Protein AF-A0A833XJG1-F1 (afdb_monomer_lite)

Radius of gyration: 32.35 Å; chains: 1; bounding box: 49×95×68 Å

Structure (mmCIF, N/CA/C/O backbone):
data_AF-A0A833XJG1-F1
#
_entry.id   AF-A0A833XJG1-F1
#
loop_
_atom_site.group_PDB
_atom_site.id
_atom_site.type_symbol
_atom_site.label_atom_id
_atom_site.label_alt_id
_atom_site.label_comp_id
_atom_site.label_asym_id
_atom_site.label_entity_id
_atom_site.label_seq_id
_atom_site.pdbx_PDB_ins_code
_atom_site.Cartn_x
_atom_site.Cartn_y
_atom_site.Cartn_z
_atom_site.occupancy
_atom_site.B_iso_or_equiv
_atom_site.auth_seq_id
_atom_site.auth_comp_id
_atom_site.auth_asym_id
_atom_site.auth_atom_id
_atom_site.pdbx_PDB_model_num
ATOM 1 N N . MET A 1 1 ? -20.229 -65.648 -44.980 1.00 52.56 1 MET A N 1
ATOM 2 C CA . MET A 1 1 ? -18.793 -65.452 -44.685 1.00 52.56 1 MET A CA 1
ATOM 3 C C . MET A 1 1 ? -18.699 -64.485 -43.519 1.00 52.56 1 MET A C 1
ATOM 5 O O . MET A 1 1 ? -19.090 -63.339 -43.679 1.00 52.56 1 MET A O 1
ATOM 9 N N . ILE A 1 2 ? -18.315 -64.963 -42.336 1.00 59.19 2 ILE A N 1
ATOM 10 C CA . ILE A 1 2 ? -18.197 -64.124 -41.135 1.00 59.19 2 ILE A CA 1
ATOM 11 C C . ILE A 1 2 ? -16.743 -63.624 -41.083 1.00 59.19 2 ILE A C 1
ATOM 13 O O . ILE A 1 2 ? -15.842 -64.465 -41.134 1.00 59.19 2 ILE A O 1
ATOM 17 N N . PRO A 1 3 ? -16.479 -62.304 -41.059 1.00 67.19 3 PRO A N 1
ATOM 18 C CA . PRO A 1 3 ? -15.117 -61.782 -41.027 1.00 67.19 3 PRO A CA 1
ATOM 19 C C . PRO A 1 3 ? -14.414 -62.141 -39.709 1.00 67.19 3 PRO A C 1
ATOM 21 O O . PRO A 1 3 ? -15.005 -62.093 -38.633 1.00 67.19 3 PRO A O 1
ATOM 24 N N . SER A 1 4 ? -13.142 -62.526 -39.830 1.00 67.75 4 SER A N 1
ATOM 25 C CA . SER A 1 4 ? -12.275 -62.975 -38.737 1.00 67.75 4 SER A CA 1
ATOM 26 C C . SER A 1 4 ? -12.119 -61.904 -37.642 1.00 67.75 4 SER A C 1
ATOM 28 O O . SER A 1 4 ? -11.867 -60.742 -37.970 1.00 67.75 4 SER A O 1
ATOM 30 N N . PRO A 1 5 ? -12.190 -62.272 -36.347 1.00 67.31 5 PRO A N 1
ATOM 31 C CA . PRO A 1 5 ? -12.149 -61.338 -35.213 1.00 67.31 5 PRO A CA 1
ATOM 32 C C . PRO A 1 5 ? -10.793 -60.638 -35.010 1.00 67.31 5 PRO A C 1
ATOM 34 O O . PRO A 1 5 ? -10.669 -59.761 -34.157 1.00 67.31 5 PRO A O 1
ATOM 37 N N . TYR A 1 6 ? -9.768 -60.995 -35.788 1.00 63.91 6 TYR A N 1
ATOM 38 C CA . TYR A 1 6 ? -8.427 -60.417 -35.669 1.00 63.91 6 TYR A CA 1
ATOM 39 C C . TYR A 1 6 ? -8.283 -59.028 -36.322 1.00 63.91 6 TYR A C 1
ATOM 41 O O . TYR A 1 6 ? -7.260 -58.370 -36.145 1.00 63.91 6 TYR A O 1
ATOM 49 N N . SER A 1 7 ? -9.304 -58.543 -37.040 1.00 61.75 7 SER A N 1
ATOM 50 C CA . SER A 1 7 ? -9.299 -57.218 -37.683 1.00 61.75 7 SER A CA 1
ATOM 51 C C . SER A 1 7 ? -9.521 -56.036 -36.723 1.00 61.75 7 SER A C 1
ATOM 53 O O . SER A 1 7 ? -9.316 -54.894 -37.118 1.00 61.75 7 SER A O 1
ATOM 55 N N . MET A 1 8 ? -9.872 -56.279 -35.453 1.00 59.91 8 MET A N 1
ATOM 56 C CA . MET A 1 8 ? -10.081 -55.235 -34.428 1.00 59.91 8 MET A CA 1
ATOM 57 C C . MET A 1 8 ? -8.868 -55.040 -33.489 1.00 59.91 8 MET A C 1
ATOM 59 O O . MET A 1 8 ? -8.903 -54.207 -32.584 1.00 59.91 8 MET A O 1
ATOM 63 N N . ALA A 1 9 ? -7.788 -55.811 -33.659 1.00 63.47 9 ALA A N 1
ATOM 64 C CA . ALA A 1 9 ? -6.749 -55.999 -32.640 1.00 63.47 9 ALA A CA 1
ATOM 65 C C . ALA A 1 9 ? -5.558 -55.011 -32.695 1.00 63.47 9 ALA A C 1
ATOM 67 O O . ALA A 1 9 ? -4.428 -55.401 -32.409 1.00 63.47 9 ALA A O 1
ATOM 68 N N . LEU A 1 10 ? -5.786 -53.727 -33.001 1.00 62.50 10 LEU A N 1
ATOM 69 C CA . LEU A 1 10 ? -4.776 -52.660 -32.834 1.00 62.50 10 LEU A CA 1
ATOM 70 C C . LEU A 1 10 ? -5.210 -51.596 -31.806 1.00 62.50 10 LEU A C 1
ATOM 72 O O . LEU A 1 10 ? -5.072 -50.393 -32.016 1.00 62.50 10 LEU A O 1
ATOM 76 N N . ALA A 1 11 ? -5.722 -52.028 -30.652 1.00 66.25 11 ALA A N 1
ATOM 77 C CA . ALA A 1 11 ? -5.984 -51.136 -29.524 1.00 66.25 11 ALA A CA 1
ATOM 78 C C . ALA A 1 11 ? -4.785 -51.115 -28.558 1.00 66.25 11 ALA A C 1
ATOM 80 O O . ALA A 1 11 ? -4.507 -52.082 -27.847 1.00 66.25 11 ALA A O 1
ATOM 81 N N . ILE A 1 12 ? -4.070 -49.989 -28.526 1.00 64.38 12 ILE A N 1
ATOM 82 C CA . ILE A 1 12 ? -2.980 -49.720 -27.581 1.00 64.38 12 ILE A CA 1
ATOM 83 C C . ILE A 1 12 ? -3.574 -49.664 -26.166 1.00 64.38 12 ILE A C 1
ATOM 85 O O . ILE A 1 12 ? -4.371 -48.780 -25.846 1.00 64.38 12 ILE A O 1
ATOM 89 N N . LYS A 1 13 ? -3.184 -50.610 -25.309 1.00 61.72 13 LYS A N 1
ATOM 90 C CA . LYS A 1 13 ? -3.613 -50.703 -23.908 1.00 61.72 13 LYS A CA 1
ATOM 91 C C . LYS A 1 13 ? -2.965 -49.569 -23.106 1.00 61.72 13 LYS A C 1
ATOM 93 O O . LYS A 1 13 ? -1.871 -49.729 -22.572 1.00 61.72 13 LYS A O 1
ATOM 98 N N . LYS A 1 14 ? -3.613 -48.407 -23.028 1.00 64.06 14 LYS A N 1
ATOM 99 C CA . LYS A 1 14 ? -3.272 -47.405 -22.007 1.00 64.06 14 LYS A CA 1
ATOM 100 C C . LYS A 1 14 ? -3.693 -47.986 -20.647 1.00 64.06 14 LYS A C 1
ATOM 102 O O . LYS A 1 14 ? -4.835 -48.438 -20.551 1.00 64.06 14 LYS A O 1
ATOM 107 N N . PRO A 1 15 ? -2.823 -48.032 -19.621 1.00 56.62 15 PRO A N 1
ATOM 108 C CA . PRO A 1 15 ? -3.208 -48.563 -18.318 1.00 56.62 15 PRO A CA 1
ATOM 109 C C . PRO A 1 15 ? -4.348 -47.717 -17.739 1.00 56.62 15 PRO A C 1
ATOM 111 O O . PRO A 1 15 ? -4.210 -46.510 -17.549 1.00 56.62 15 PRO A O 1
ATOM 114 N N . TYR A 1 16 ? -5.494 -48.359 -17.516 1.00 52.56 16 TYR A N 1
ATOM 115 C CA . TYR A 1 16 ? -6.677 -47.755 -16.915 1.00 52.56 16 TYR A CA 1
ATOM 116 C C . TYR A 1 16 ? -6.419 -47.552 -15.420 1.00 52.56 16 TYR A C 1
ATOM 118 O O . TYR A 1 16 ? -6.417 -48.510 -14.648 1.00 52.56 16 TYR A O 1
ATOM 126 N N . THR A 1 17 ? -6.167 -46.310 -15.011 1.00 63.50 17 THR A N 1
ATOM 127 C CA . THR A 1 17 ? -6.197 -45.920 -13.600 1.00 63.50 17 THR A CA 1
ATOM 128 C C . THR A 1 17 ? -7.618 -45.457 -13.253 1.00 63.50 17 THR A C 1
ATOM 130 O O . THR A 1 17 ? -8.166 -44.597 -13.947 1.00 63.50 17 THR A O 1
ATOM 133 N N . PRO A 1 18 ? -8.268 -46.014 -12.214 1.00 55.50 18 PRO A N 1
ATOM 134 C CA . PRO A 1 18 ? -9.616 -45.599 -11.842 1.00 55.50 18 PRO A CA 1
ATOM 135 C C . PRO A 1 18 ? -9.575 -44.218 -11.165 1.00 55.50 18 PRO A C 1
ATOM 137 O O . PRO A 1 18 ? -9.106 -44.073 -10.038 1.00 55.50 18 PRO A O 1
ATOM 140 N N . ILE A 1 19 ? -10.063 -43.190 -11.863 1.00 61.19 19 ILE A N 1
ATOM 141 C CA . ILE A 1 19 ? -10.257 -41.837 -11.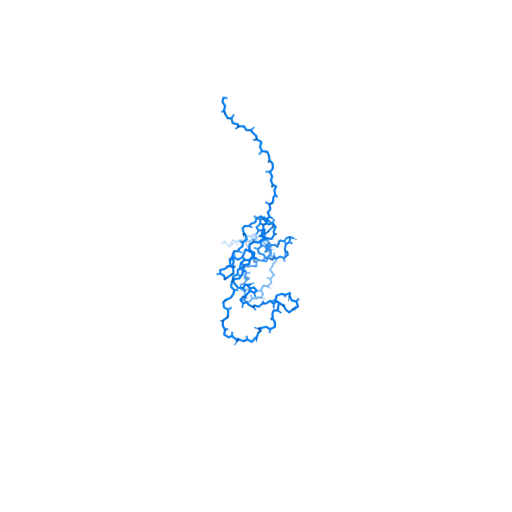324 1.00 61.19 19 ILE A CA 1
ATOM 142 C C . ILE A 1 19 ? -11.611 -41.797 -10.610 1.00 61.19 19 ILE A C 1
ATOM 144 O O . ILE A 1 19 ? -12.652 -41.665 -11.245 1.00 61.19 19 ILE A O 1
ATOM 148 N N . ASN A 1 20 ? -11.592 -41.879 -9.280 1.00 57.56 20 ASN A N 1
ATOM 149 C CA . ASN A 1 20 ? -12.714 -41.479 -8.432 1.00 57.56 20 ASN A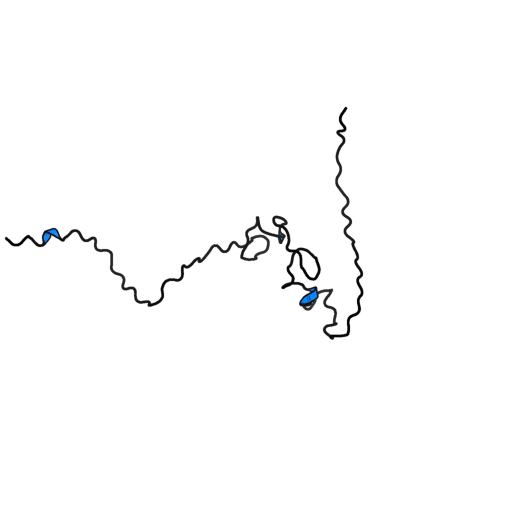 CA 1
ATOM 150 C C . ASN A 1 20 ? -12.381 -40.135 -7.775 1.00 57.56 20 ASN A C 1
ATOM 152 O O . ASN A 1 20 ? -11.593 -40.094 -6.833 1.00 57.56 20 ASN A O 1
ATOM 156 N N . SER A 1 21 ? -12.971 -39.037 -8.264 1.00 60.06 21 SER A N 1
ATOM 157 C CA . SER A 1 21 ? -13.138 -37.761 -7.539 1.00 60.06 21 SER A CA 1
ATOM 158 C C . SER A 1 21 ? -14.125 -36.836 -8.286 1.00 60.06 21 SER A C 1
ATOM 160 O O . SER A 1 21 ? -13.852 -36.505 -9.437 1.00 60.06 21 SER A O 1
ATOM 162 N N . PRO A 1 22 ? -15.230 -36.361 -7.667 1.00 64.06 22 PRO A N 1
ATOM 163 C CA . PRO A 1 22 ? -16.251 -35.517 -8.318 1.00 64.06 22 PRO A CA 1
ATOM 164 C C . PRO A 1 22 ? -15.916 -34.020 -8.461 1.00 64.06 22 PRO A C 1
ATOM 166 O O . PRO A 1 22 ? -16.820 -33.212 -8.658 1.00 64.06 22 PRO A O 1
ATOM 169 N N . HIS A 1 23 ? -14.655 -33.603 -8.355 1.00 60.22 23 HIS A N 1
ATOM 170 C CA . HIS 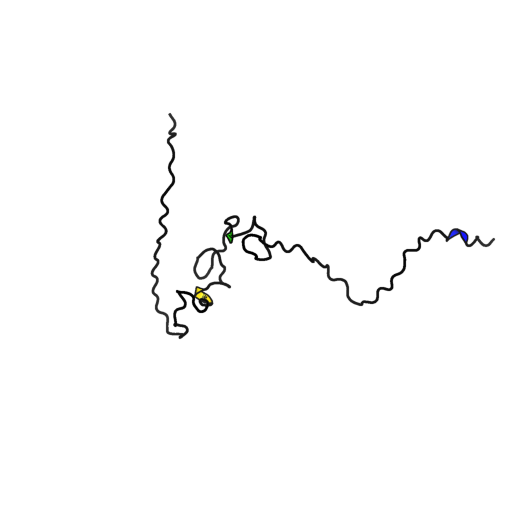A 1 23 ? -14.299 -32.187 -8.481 1.00 60.22 23 HIS A CA 1
ATOM 171 C C . HIS A 1 23 ? -13.487 -31.951 -9.756 1.00 60.22 23 HIS A C 1
ATOM 173 O O . HIS A 1 23 ? -12.452 -32.600 -9.923 1.00 60.22 23 HIS A O 1
ATOM 179 N N . PRO A 1 24 ? -13.889 -31.012 -10.640 1.00 65.62 24 PRO A N 1
ATOM 180 C CA . PRO A 1 24 ? -13.002 -30.582 -11.710 1.00 65.62 24 PRO A CA 1
ATOM 181 C C . PRO A 1 24 ? -11.708 -30.063 -11.065 1.00 65.62 24 PRO A C 1
ATOM 183 O O . PRO A 1 24 ? -11.786 -29.313 -10.080 1.00 65.62 24 PRO A O 1
ATOM 186 N N . PRO A 1 25 ? -10.513 -30.434 -11.561 1.00 55.94 25 PRO A N 1
ATOM 187 C CA . PRO A 1 25 ? -9.299 -29.776 -11.120 1.00 55.94 25 PRO A CA 1
ATOM 188 C C . PRO A 1 25 ? -9.454 -28.297 -11.480 1.00 55.94 25 PRO A C 1
ATOM 190 O O . PRO A 1 25 ? -9.454 -27.927 -12.652 1.00 55.94 25 PRO A O 1
ATOM 193 N N . LYS A 1 26 ? -9.626 -27.437 -10.466 1.00 56.81 26 LYS A N 1
ATOM 194 C CA . LYS A 1 26 ? -9.422 -25.993 -10.631 1.00 56.81 26 LYS A CA 1
ATOM 195 C C . LYS A 1 26 ? -8.083 -25.845 -11.358 1.00 56.81 26 LYS A C 1
ATOM 197 O O . LYS A 1 26 ? -7.152 -26.528 -10.919 1.00 56.81 26 LYS A O 1
ATOM 202 N N . PRO A 1 27 ? -7.953 -25.024 -12.419 1.00 58.12 27 PRO A N 1
ATOM 203 C CA . PRO A 1 27 ? -6.662 -24.810 -13.051 1.00 58.12 27 PRO A CA 1
ATOM 204 C C . PRO A 1 27 ? -5.711 -24.367 -11.949 1.00 58.12 27 PRO A C 1
ATOM 206 O O . PRO A 1 27 ? -5.832 -23.285 -11.372 1.00 58.12 27 PRO A O 1
ATOM 209 N N . SER A 1 28 ? -4.831 -25.279 -11.554 1.00 60.81 28 SER A N 1
ATOM 210 C CA . SER A 1 28 ? -3.846 -25.018 -10.538 1.00 60.81 28 SER A CA 1
ATOM 211 C C . SER A 1 28 ? -2.797 -24.168 -11.222 1.00 60.81 28 SER A C 1
ATOM 213 O O . SER A 1 28 ? -1.755 -24.679 -11.622 1.00 60.81 28 SER A O 1
ATOM 215 N N . PHE A 1 29 ? -3.052 -22.862 -11.315 1.00 61.62 29 PHE A N 1
ATOM 216 C CA . PHE A 1 29 ? -2.018 -21.840 -11.470 1.00 61.62 29 PHE A CA 1
ATOM 217 C C . PHE A 1 29 ? -1.190 -21.793 -10.178 1.00 61.62 29 PHE A C 1
ATOM 219 O O . PHE A 1 29 ? -1.042 -20.777 -9.503 1.00 61.62 29 PHE A O 1
ATOM 226 N N . LYS A 1 30 ? -0.714 -22.960 -9.748 1.00 66.56 30 LYS A N 1
ATOM 227 C CA . LYS A 1 30 ? 0.242 -23.092 -8.681 1.00 66.56 30 LYS A CA 1
ATOM 228 C C . LYS A 1 30 ? 1.580 -22.755 -9.313 1.00 66.56 30 LYS A C 1
ATOM 230 O O . LYS A 1 30 ? 2.168 -23.595 -9.986 1.00 66.56 30 LYS A O 1
ATOM 235 N N . ARG A 1 31 ? 2.068 -21.582 -8.907 1.00 63.25 31 ARG A N 1
ATOM 236 C CA . ARG A 1 31 ? 3.486 -21.217 -8.815 1.00 63.25 31 ARG A CA 1
ATOM 237 C C . ARG A 1 31 ? 4.069 -20.615 -10.088 1.00 63.25 31 ARG A C 1
ATOM 239 O O . ARG A 1 31 ? 4.815 -21.260 -10.800 1.00 63.25 31 ARG A O 1
ATOM 246 N N . ASP A 1 32 ? 3.798 -19.335 -10.275 1.00 67.56 32 ASP A N 1
ATOM 247 C CA . ASP A 1 32 ? 4.876 -18.360 -10.125 1.00 67.56 32 ASP A CA 1
ATOM 248 C C . ASP A 1 32 ? 4.222 -17.040 -9.718 1.00 67.56 32 ASP A C 1
ATOM 250 O O . ASP A 1 32 ? 3.866 -16.215 -10.549 1.00 67.56 32 ASP A O 1
ATOM 254 N N . ARG A 1 33 ? 3.883 -16.889 -8.428 1.00 71.19 33 ARG A N 1
ATOM 255 C CA . ARG A 1 33 ? 3.568 -15.546 -7.936 1.00 71.19 33 ARG A CA 1
ATOM 256 C C . ARG A 1 33 ? 4.934 -14.903 -7.727 1.00 71.19 33 ARG A C 1
ATOM 258 O O . ARG A 1 33 ? 5.572 -15.277 -6.738 1.00 71.19 33 ARG A O 1
ATOM 265 N N . PRO A 1 34 ? 5.397 -14.013 -8.624 1.00 80.38 34 PRO A N 1
ATOM 266 C CA . PRO A 1 34 ? 6.743 -13.472 -8.543 1.00 80.38 34 PRO A CA 1
ATOM 267 C C . PRO A 1 34 ? 6.929 -12.860 -7.159 1.00 80.38 34 PRO A C 1
ATOM 269 O O . PRO A 1 34 ? 6.066 -12.122 -6.667 1.00 80.38 34 PRO A O 1
ATOM 272 N N . HIS A 1 35 ? 7.999 -13.262 -6.484 1.00 86.19 35 HIS A N 1
ATOM 273 C CA . HIS A 1 35 ? 8.376 -12.714 -5.194 1.00 86.19 35 HIS A CA 1
ATOM 274 C C . HIS A 1 35 ? 9.596 -11.837 -5.401 1.00 86.19 35 HIS A C 1
ATOM 276 O O . HIS A 1 35 ? 10.560 -12.217 -6.065 1.00 86.19 35 HIS A O 1
ATOM 282 N N . CYS A 1 36 ? 9.561 -10.645 -4.829 1.00 89.06 36 CYS A N 1
ATOM 283 C CA . CYS A 1 36 ? 10.685 -9.749 -4.952 1.00 89.06 36 CYS A CA 1
ATOM 284 C C . CYS A 1 36 ? 11.784 -10.171 -3.970 1.00 89.06 36 CYS A C 1
ATOM 286 O O . CYS A 1 36 ? 11.576 -10.168 -2.754 1.00 89.06 36 CYS A O 1
ATOM 288 N N . ASN A 1 37 ? 12.982 -10.472 -4.477 1.00 86.12 37 ASN A N 1
ATOM 289 C CA . ASN A 1 37 ? 14.127 -10.815 -3.631 1.00 86.12 37 ASN A CA 1
ATOM 290 C C . ASN A 1 37 ? 14.583 -9.661 -2.729 1.00 86.12 37 ASN A C 1
ATOM 292 O O . ASN A 1 37 ? 15.167 -9.936 -1.680 1.00 86.12 37 ASN A O 1
ATOM 296 N N . HIS A 1 38 ? 14.259 -8.414 -3.085 1.00 86.81 38 HIS A N 1
ATOM 297 C CA . HIS A 1 38 ? 14.636 -7.225 -2.318 1.00 86.81 38 HIS A CA 1
ATOM 298 C C . HIS A 1 38 ? 13.684 -6.933 -1.159 1.00 86.81 38 HIS A C 1
ATOM 300 O O . HIS A 1 38 ? 14.140 -6.677 -0.051 1.00 86.81 38 HIS A O 1
ATOM 306 N N . CYS A 1 39 ? 12.368 -6.989 -1.376 1.00 84.94 39 CYS A N 1
ATOM 307 C CA . CYS A 1 39 ? 11.401 -6.626 -0.335 1.00 84.94 39 CYS A CA 1
ATOM 308 C C . CYS A 1 39 ? 10.634 -7.820 0.257 1.00 84.94 39 CYS A C 1
ATOM 310 O O . CYS A 1 39 ? 9.819 -7.617 1.151 1.00 84.94 39 CYS A O 1
ATOM 312 N N . LYS A 1 40 ? 10.864 -9.047 -0.236 1.00 84.19 40 LYS A N 1
ATOM 313 C CA . LYS A 1 40 ? 10.216 -10.305 0.199 1.00 84.19 40 LYS A CA 1
ATOM 314 C C . LYS A 1 40 ? 8.680 -10.284 0.145 1.00 84.19 40 LYS A C 1
ATOM 316 O O . LYS A 1 40 ? 8.013 -11.075 0.807 1.00 84.19 40 LYS A O 1
ATOM 321 N N . ILE A 1 41 ? 8.110 -9.393 -0.666 1.00 83.00 41 ILE A N 1
ATOM 322 C CA . ILE A 1 41 ? 6.668 -9.304 -0.913 1.00 83.00 41 ILE A CA 1
ATOM 323 C C . ILE A 1 41 ? 6.347 -10.135 -2.155 1.00 83.00 41 ILE A C 1
ATOM 325 O O . ILE A 1 41 ? 7.091 -10.127 -3.137 1.00 83.00 41 ILE A O 1
ATOM 329 N N . THR A 1 42 ? 5.230 -10.855 -2.111 1.00 84.25 42 THR A N 1
ATOM 330 C CA . THR A 1 42 ? 4.715 -11.616 -3.250 1.00 84.25 42 THR A CA 1
ATOM 331 C C . THR A 1 42 ? 3.810 -10.745 -4.123 1.00 84.25 42 THR A C 1
ATOM 333 O O . THR A 1 42 ? 3.038 -9.924 -3.629 1.00 84.25 42 THR A O 1
ATOM 336 N N . GLY A 1 43 ? 3.858 -10.950 -5.438 1.00 84.25 43 GLY A N 1
ATOM 337 C CA . GLY A 1 43 ? 3.043 -10.236 -6.424 1.00 84.25 43 GLY A CA 1
ATOM 338 C C . GLY A 1 43 ? 3.805 -9.252 -7.310 1.00 84.25 43 GLY A C 1
ATOM 339 O O . GLY A 1 43 ? 3.161 -8.626 -8.141 1.00 84.25 43 GLY A O 1
ATOM 340 N N . HIS A 1 44 ? 5.125 -9.119 -7.159 1.00 87.19 44 HIS A N 1
ATOM 341 C CA . HIS A 1 44 ? 5.964 -8.322 -8.059 1.00 87.19 44 HIS A CA 1
ATOM 342 C C . HIS A 1 44 ? 7.412 -8.846 -8.081 1.00 87.19 44 HIS A C 1
ATOM 344 O O . HIS A 1 44 ? 7.850 -9.521 -7.145 1.00 87.19 44 HIS A O 1
ATOM 350 N N . SER A 1 45 ? 8.139 -8.561 -9.162 1.00 87.94 45 SER A N 1
ATOM 351 C CA . SER A 1 45 ? 9.549 -8.926 -9.374 1.00 87.94 45 SER A CA 1
ATOM 352 C C . SER A 1 45 ? 10.491 -7.785 -8.949 1.00 87.94 45 SER A C 1
ATOM 354 O O . SER A 1 45 ? 10.045 -6.735 -8.492 1.00 87.94 45 SER A O 1
ATOM 356 N N . PHE A 1 46 ? 11.811 -7.967 -9.063 1.00 85.94 46 PHE A N 1
ATOM 357 C CA . PHE A 1 46 ? 12.787 -6.907 -8.760 1.00 85.94 46 PHE A CA 1
ATOM 358 C C . PHE A 1 46 ? 12.604 -5.652 -9.629 1.00 85.94 46 PHE A C 1
ATOM 360 O O . PHE A 1 46 ? 12.661 -4.538 -9.111 1.00 85.94 46 PHE A O 1
ATOM 367 N N . GLU A 1 47 ? 12.318 -5.840 -10.916 1.00 84.00 47 GLU A N 1
ATOM 368 C CA . GLU A 1 47 ? 12.117 -4.759 -11.892 1.00 84.00 47 GLU A CA 1
ATOM 369 C C . GLU A 1 47 ? 10.891 -3.905 -11.570 1.00 84.00 47 GLU A C 1
ATOM 371 O O . GLU A 1 47 ? 10.849 -2.725 -11.865 1.00 84.00 47 GLU A O 1
ATOM 376 N N . THR A 1 48 ? 9.897 -4.487 -10.905 1.00 82.56 48 THR A N 1
ATOM 377 C CA . THR A 1 48 ? 8.655 -3.802 -10.520 1.00 82.56 48 THR A CA 1
ATOM 378 C C . THR A 1 48 ? 8.635 -3.439 -9.034 1.00 82.56 48 THR A C 1
ATOM 380 O O . THR A 1 48 ? 7.592 -3.137 -8.450 1.00 82.56 48 THR A O 1
ATOM 383 N N . CYS A 1 49 ? 9.799 -3.482 -8.382 1.00 87.38 49 CYS A N 1
ATOM 384 C CA . CYS A 1 49 ? 9.926 -3.226 -6.959 1.00 87.38 49 CYS A CA 1
ATOM 385 C C . CYS A 1 49 ? 10.035 -1.732 -6.665 1.00 87.38 49 CYS A C 1
ATOM 387 O O . CYS A 1 49 ? 11.105 -1.133 -6.769 1.00 87.38 49 CYS A O 1
ATOM 389 N N . PHE A 1 50 ? 8.944 -1.162 -6.158 1.00 86.25 50 PHE A N 1
ATOM 390 C CA . PHE A 1 50 ? 8.911 0.223 -5.680 1.00 86.25 50 PHE A CA 1
ATOM 391 C C . PHE A 1 50 ? 9.892 0.490 -4.525 1.00 86.25 50 PHE A C 1
ATOM 393 O O . PHE A 1 50 ? 10.297 1.624 -4.297 1.00 86.25 50 PHE A O 1
ATOM 400 N N . LYS A 1 51 ? 10.285 -0.543 -3.763 1.00 83.50 51 LYS A N 1
ATOM 401 C CA . LYS A 1 51 ? 11.267 -0.409 -2.673 1.00 83.50 51 LYS A CA 1
ATOM 402 C C . LYS A 1 51 ? 12.699 -0.268 -3.197 1.00 83.50 51 LYS A C 1
ATOM 404 O O . LYS A 1 51 ? 13.522 0.320 -2.509 1.00 83.50 51 LYS A O 1
ATOM 409 N N . ALA A 1 52 ? 12.982 -0.824 -4.375 1.00 83.50 52 ALA A N 1
ATOM 410 C CA . ALA A 1 52 ? 14.295 -0.789 -5.010 1.00 83.50 52 ALA A CA 1
ATOM 411 C C . ALA A 1 52 ? 14.463 0.396 -5.980 1.00 83.50 52 ALA A C 1
ATOM 413 O O . ALA A 1 52 ? 15.497 0.497 -6.622 1.00 83.50 52 ALA A O 1
ATOM 414 N N . GLY A 1 53 ? 13.456 1.271 -6.105 1.00 82.12 53 GLY A N 1
ATOM 415 C CA . GLY A 1 53 ? 13.479 2.400 -7.041 1.00 82.12 53 GLY A CA 1
ATOM 416 C C . GLY A 1 53 ? 13.233 2.019 -8.504 1.00 82.12 53 GLY A C 1
ATOM 417 O O . GLY A 1 53 ? 13.220 2.896 -9.355 1.00 82.12 53 GLY A O 1
ATOM 418 N N . ASN A 1 54 ? 12.987 0.738 -8.802 1.00 81.75 54 ASN A N 1
ATOM 419 C CA . ASN A 1 54 ? 12.748 0.267 -10.173 1.00 81.75 54 ASN A CA 1
ATOM 420 C C . ASN A 1 54 ? 11.306 0.511 -10.660 1.00 81.75 54 ASN A C 1
ATOM 422 O O . ASN A 1 54 ? 11.009 0.332 -11.835 1.00 81.75 54 ASN A O 1
ATOM 426 N N . ALA A 1 55 ? 10.399 0.909 -9.764 1.00 84.19 55 ALA A N 1
ATOM 427 C CA . ALA A 1 55 ? 9.020 1.256 -10.093 1.00 84.19 55 ALA A CA 1
ATOM 428 C C . ALA A 1 55 ? 8.579 2.510 -9.336 1.00 84.19 55 ALA A C 1
ATOM 430 O O . ALA A 1 55 ? 9.047 2.766 -8.223 1.00 84.19 55 ALA A O 1
ATOM 431 N N . GLU A 1 56 ? 7.636 3.252 -9.921 1.00 85.06 56 GLU A N 1
ATOM 432 C CA . GLU A 1 56 ? 7.038 4.424 -9.287 1.00 85.06 56 GLU A CA 1
ATOM 433 C C . GLU A 1 56 ? 6.356 4.030 -7.967 1.00 85.06 56 GLU A C 1
ATOM 435 O O . GLU A 1 56 ? 5.571 3.077 -7.889 1.00 85.06 56 GLU A O 1
ATOM 440 N N . ALA A 1 57 ? 6.698 4.740 -6.892 1.00 85.19 57 ALA A N 1
ATOM 441 C CA . ALA A 1 57 ? 6.181 4.441 -5.570 1.00 85.19 57 ALA A CA 1
ATOM 442 C C . ALA A 1 57 ? 4.727 4.922 -5.440 1.00 85.19 57 ALA A C 1
ATOM 444 O O . ALA A 1 57 ? 4.438 6.077 -5.748 1.00 85.19 57 ALA A O 1
ATOM 445 N N . PRO A 1 58 ? 3.805 4.094 -4.914 1.00 88.31 58 PRO A N 1
ATOM 446 C CA . PRO A 1 58 ? 2.417 4.508 -4.756 1.00 88.31 58 PRO A CA 1
ATOM 447 C C . PRO A 1 58 ? 2.323 5.692 -3.792 1.00 88.31 58 PRO A C 1
ATOM 449 O O . PRO A 1 58 ? 2.907 5.650 -2.706 1.00 88.31 58 PRO A O 1
ATOM 452 N N . ILE A 1 59 ? 1.572 6.721 -4.180 1.00 91.00 59 ILE A N 1
ATOM 453 C CA . ILE A 1 59 ? 1.326 7.910 -3.362 1.00 91.00 59 ILE A CA 1
ATOM 454 C C . ILE A 1 59 ? 0.059 7.694 -2.534 1.00 91.00 59 ILE A C 1
ATOM 456 O O . ILE A 1 59 ? -0.981 7.258 -3.033 1.00 91.00 59 ILE A O 1
ATOM 460 N N . CYS A 1 60 ? 0.137 7.998 -1.243 1.00 93.56 60 CYS A N 1
ATOM 461 C CA . CYS A 1 60 ? -1.007 7.888 -0.352 1.00 93.56 60 CYS A CA 1
ATOM 462 C C . CYS A 1 60 ? -1.996 9.039 -0.579 1.00 93.56 60 CYS A C 1
ATOM 464 O O . CYS A 1 60 ? -1.625 10.197 -0.440 1.00 93.56 60 CYS A O 1
ATOM 466 N N . SER A 1 61 ? -3.279 8.747 -0.806 1.00 94.69 61 SER A N 1
ATOM 467 C CA . SER A 1 61 ? -4.314 9.783 -0.976 1.00 94.69 61 SER A CA 1
ATOM 468 C C . SER A 1 61 ? -4.667 10.556 0.303 1.00 94.69 61 SER A C 1
ATOM 470 O O . SER A 1 61 ? -5.389 11.542 0.233 1.00 94.69 61 SER A O 1
ATOM 472 N N . HIS A 1 62 ? -4.199 10.117 1.478 1.00 93.62 62 HIS A N 1
ATOM 473 C CA . HIS A 1 62 ? -4.469 10.800 2.752 1.00 93.62 62 HIS A CA 1
ATOM 474 C C . HIS A 1 62 ? -3.312 11.671 3.232 1.00 93.62 62 HIS A C 1
ATOM 476 O O . HIS A 1 62 ? -3.544 12.769 3.727 1.00 93.62 62 HIS A O 1
ATOM 482 N N . CYS A 1 63 ? -2.072 11.188 3.128 1.00 91.12 63 CYS A N 1
ATOM 483 C CA . CYS A 1 63 ? -0.895 11.930 3.590 1.00 91.12 63 CYS A CA 1
ATOM 484 C C . CYS A 1 63 ? 0.013 12.420 2.458 1.00 91.12 63 CYS A C 1
ATOM 486 O O . CYS A 1 63 ? 1.011 13.068 2.752 1.00 91.12 63 CYS A O 1
ATOM 488 N N . HIS A 1 64 ? -0.310 12.106 1.198 1.00 90.94 64 HIS A N 1
ATOM 489 C CA . HIS A 1 64 ? 0.438 12.497 -0.004 1.00 90.94 64 HIS A CA 1
ATOM 490 C C . HIS A 1 64 ? 1.921 12.090 0.001 1.00 90.94 64 HIS A C 1
ATOM 492 O O . HIS A 1 64 ? 2.715 12.603 -0.777 1.00 90.94 64 HIS A O 1
ATOM 498 N N . LEU A 1 65 ? 2.294 11.130 0.855 1.00 88.12 65 LEU A N 1
ATOM 499 C CA . LEU A 1 65 ? 3.645 10.587 0.931 1.00 88.12 65 LEU A CA 1
ATOM 500 C C . LEU A 1 65 ? 3.771 9.348 0.025 1.00 88.12 65 LEU A C 1
ATOM 502 O O . LEU A 1 65 ? 2.862 8.505 0.034 1.00 88.12 65 LEU A O 1
ATOM 506 N N . PRO A 1 66 ? 4.881 9.192 -0.719 1.00 89.44 66 PRO A N 1
ATOM 507 C CA . PRO A 1 66 ? 5.125 8.006 -1.529 1.00 89.44 66 PRO A CA 1
ATOM 508 C C . PRO A 1 66 ? 5.435 6.762 -0.679 1.00 89.44 66 PRO A C 1
ATOM 510 O O . PRO A 1 66 ? 5.792 6.826 0.500 1.00 89.44 66 PRO A O 1
ATOM 513 N N . GLY A 1 67 ? 5.313 5.591 -1.302 1.00 87.25 67 GLY A N 1
ATOM 514 C CA . GLY A 1 67 ? 5.704 4.295 -0.744 1.00 87.25 67 GLY A CA 1
ATOM 515 C C . GLY A 1 67 ? 4.586 3.522 -0.045 1.00 87.25 67 GLY A C 1
ATOM 516 O O . GLY A 1 67 ? 4.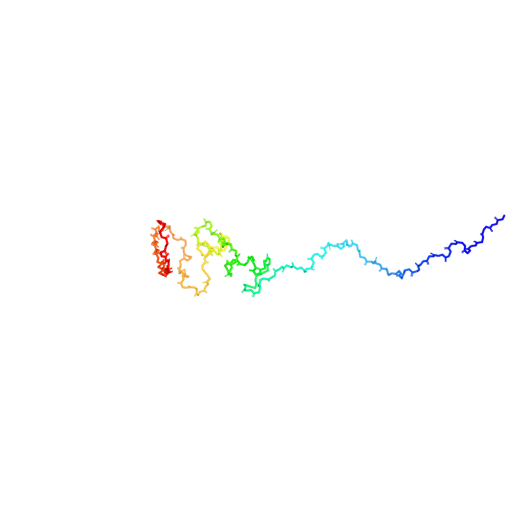813 2.379 0.364 1.00 87.25 67 GLY A O 1
ATOM 517 N N . HIS A 1 68 ? 3.384 4.091 0.077 1.00 90.56 68 HIS A N 1
ATOM 518 C CA . HIS A 1 68 ? 2.207 3.380 0.576 1.00 90.56 68 HIS A CA 1
ATOM 519 C C . HIS A 1 68 ? 0.903 3.975 0.036 1.00 90.56 68 HIS A C 1
ATOM 521 O O . HIS A 1 68 ? 0.833 5.135 -0.342 1.00 90.56 68 HIS A O 1
ATOM 527 N N . LYS A 1 69 ? -0.156 3.162 0.046 1.00 92.62 69 LYS A N 1
ATOM 528 C CA . LYS A 1 69 ? -1.525 3.584 -0.284 1.00 92.62 69 LYS A CA 1
ATOM 529 C C . LYS A 1 69 ? -2.327 3.892 0.986 1.00 92.62 69 LYS A C 1
ATOM 531 O O . LYS A 1 69 ? -1.942 3.446 2.067 1.00 92.62 69 LYS A O 1
ATOM 536 N N . ALA A 1 70 ? -3.469 4.562 0.835 1.00 91.38 70 ALA A N 1
ATOM 537 C CA . ALA A 1 70 ? -4.402 4.920 1.913 1.00 91.38 70 ALA A CA 1
ATOM 538 C C . ALA A 1 70 ? -4.659 3.804 2.941 1.00 91.38 70 ALA A C 1
ATOM 540 O O . ALA A 1 70 ? -4.494 4.018 4.135 1.00 91.38 70 ALA A O 1
ATOM 541 N N . ASP A 1 71 ? -4.946 2.598 2.449 1.00 91.25 71 ASP A N 1
ATOM 542 C CA . ASP A 1 71 ? -5.207 1.371 3.223 1.00 91.25 71 ASP A CA 1
ATOM 543 C C . ASP A 1 71 ? -4.069 0.944 4.172 1.00 91.25 71 ASP A C 1
ATOM 545 O O . ASP A 1 71 ? -4.271 0.143 5.076 1.00 91.25 71 ASP A O 1
ATOM 549 N N . LYS A 1 72 ? -2.847 1.454 3.976 1.00 87.88 72 LYS A N 1
ATOM 550 C CA . LYS A 1 72 ? -1.703 1.213 4.874 1.00 87.88 72 LYS A CA 1
ATOM 551 C C . LYS A 1 72 ? -1.133 2.501 5.464 1.00 87.88 72 LYS A C 1
ATOM 553 O O . LYS A 1 72 ? 0.016 2.525 5.898 1.00 87.88 72 LYS A O 1
ATOM 558 N N . CYS A 1 73 ? -1.894 3.591 5.446 1.00 91.12 73 CYS A N 1
ATOM 559 C CA . CYS A 1 73 ? -1.426 4.868 5.958 1.00 91.12 73 CYS A CA 1
ATOM 560 C C . CYS A 1 73 ? -1.343 4.859 7.483 1.00 91.12 73 CYS A C 1
ATOM 562 O O . CYS A 1 73 ? -2.365 4.799 8.160 1.00 91.12 73 CYS A O 1
ATOM 564 N N . TYR A 1 74 ? -0.137 5.009 8.032 1.00 89.25 74 TYR A N 1
ATOM 565 C CA . TYR A 1 74 ? 0.064 5.092 9.483 1.00 89.25 74 TYR A CA 1
ATOM 566 C C . TYR A 1 74 ? -0.605 6.317 10.118 1.00 89.25 74 TYR A C 1
ATOM 568 O O . TYR A 1 74 ? -0.979 6.278 11.285 1.00 89.25 74 TYR A O 1
ATOM 576 N N . LYS A 1 75 ? -0.805 7.403 9.359 1.00 87.56 75 LYS A N 1
ATOM 577 C CA . LYS A 1 75 ? -1.527 8.585 9.850 1.00 87.56 75 LYS A CA 1
ATOM 578 C C . LYS A 1 75 ? -3.028 8.314 10.023 1.00 87.56 75 LYS A C 1
ATOM 580 O O . LYS A 1 75 ? -3.639 8.935 10.883 1.00 87.56 75 LYS A O 1
ATOM 585 N N . LEU A 1 76 ? -3.596 7.400 9.228 1.00 89.88 76 LEU A N 1
ATOM 586 C CA . LEU A 1 76 ? -5.020 7.051 9.258 1.00 89.88 76 LEU A CA 1
ATOM 587 C C . LEU A 1 76 ? -5.296 5.838 10.155 1.00 89.88 76 LEU A C 1
ATOM 589 O O . LEU A 1 76 ? -6.179 5.889 11.001 1.00 89.88 76 LEU A O 1
ATOM 593 N N . HIS A 1 77 ? -4.520 4.763 9.999 1.00 90.06 77 HIS A N 1
ATOM 594 C CA . HIS A 1 77 ? -4.681 3.517 10.758 1.00 90.06 77 HIS A CA 1
ATOM 595 C C . HIS A 1 77 ? -3.972 3.524 12.119 1.00 90.06 77 HIS A C 1
ATOM 597 O O . HIS A 1 77 ? -4.194 2.629 12.931 1.00 90.06 77 HIS A O 1
ATOM 603 N N . GLY A 1 78 ? -3.132 4.525 12.379 1.00 88.00 78 GLY A N 1
ATOM 604 C CA . GLY A 1 78 ? -2.303 4.605 13.574 1.00 88.00 78 GLY A CA 1
ATOM 605 C C . GLY A 1 78 ? -0.909 4.009 13.374 1.00 88.00 78 GLY A C 1
ATOM 606 O O . GLY A 1 78 ? -0.650 3.197 12.482 1.00 88.00 78 GLY A O 1
ATOM 607 N N . TYR A 1 79 ? 0.018 4.451 14.222 1.00 88.12 79 TYR A N 1
ATOM 608 C CA . TYR A 1 79 ? 1.384 3.943 14.243 1.00 88.12 79 TYR A CA 1
ATOM 609 C C . TYR A 1 79 ? 1.465 2.639 15.054 1.00 88.12 79 TYR A C 1
ATOM 611 O O . TYR A 1 79 ? 0.725 2.482 16.026 1.00 88.12 79 TYR A O 1
ATOM 619 N N . PRO A 1 80 ? 2.365 1.704 14.702 1.00 84.50 80 PRO A N 1
ATOM 620 C CA . PRO A 1 80 ? 2.574 0.501 15.499 1.00 84.50 80 PRO A CA 1
ATOM 621 C C . PRO A 1 80 ? 3.085 0.841 16.915 1.00 84.50 80 PRO A C 1
ATOM 623 O O . PRO A 1 80 ? 3.763 1.861 17.102 1.00 84.50 80 PRO A O 1
ATOM 626 N N . PRO A 1 81 ? 2.785 -0.000 17.924 1.00 81.00 81 PRO A N 1
ATOM 627 C CA . PRO A 1 81 ? 3.234 0.219 19.296 1.00 81.00 81 PRO A CA 1
ATOM 628 C C . PRO A 1 81 ? 4.767 0.241 19.359 1.00 81.00 81 PRO A C 1
ATOM 630 O O . PRO A 1 81 ? 5.434 -0.617 18.789 1.00 81.00 81 PRO A O 1
ATOM 633 N N . GLY A 1 82 ? 5.327 1.249 20.033 1.00 80.69 82 GLY A N 1
ATOM 634 C CA . GLY A 1 82 ? 6.779 1.469 20.110 1.00 80.69 82 GLY A CA 1
ATOM 635 C C . GLY A 1 82 ? 7.362 2.349 18.995 1.00 80.69 82 GLY A C 1
ATOM 636 O O . GLY A 1 82 ? 8.557 2.638 19.007 1.00 80.69 82 GLY A O 1
ATOM 637 N N . HIS A 1 83 ? 6.547 2.824 18.049 1.00 83.38 83 HIS A N 1
ATOM 638 C CA . HIS A 1 83 ? 6.991 3.810 17.066 1.00 83.38 83 HIS A CA 1
ATOM 639 C C . HIS A 1 83 ? 7.168 5.199 17.701 1.00 83.38 83 HIS A C 1
ATOM 641 O O . HIS A 1 83 ? 6.388 5.599 18.558 1.00 83.38 83 HIS A O 1
ATOM 647 N N . LYS A 1 84 ? 8.150 5.988 17.248 1.00 78.69 84 LYS A N 1
ATOM 648 C CA . LYS A 1 84 ? 8.446 7.316 17.830 1.00 78.69 84 LYS A CA 1
ATOM 649 C C . LYS A 1 84 ? 7.290 8.313 17.704 1.00 78.69 84 LYS A C 1
ATOM 651 O O . LYS A 1 84 ? 7.122 9.175 18.555 1.00 78.69 84 LYS A O 1
ATOM 656 N N . PHE A 1 85 ? 6.467 8.144 16.669 1.00 72.31 85 PHE A N 1
ATOM 657 C CA . PHE A 1 85 ? 5.246 8.921 16.437 1.00 72.31 85 PHE A CA 1
ATOM 658 C C . PHE A 1 85 ? 3.981 8.236 16.970 1.00 72.31 85 PHE A C 1
ATOM 660 O O . PHE A 1 85 ? 2.874 8.649 16.634 1.00 72.31 85 PHE A O 1
ATOM 667 N N . PHE A 1 86 ? 4.124 7.187 17.787 1.00 72.62 86 PHE A N 1
ATOM 668 C CA . PHE A 1 86 ? 3.032 6.624 18.575 1.00 72.62 86 PHE A CA 1
ATOM 669 C C . PHE A 1 86 ? 2.660 7.636 19.665 1.00 72.62 86 PHE A C 1
ATOM 671 O O . PHE A 1 86 ? 3.056 7.519 20.826 1.00 72.62 86 PHE A O 1
ATOM 678 N N . SER A 1 87 ? 1.954 8.698 19.278 1.00 60.09 87 SER A N 1
ATOM 679 C CA . SER A 1 87 ? 1.370 9.617 20.239 1.00 60.09 87 SER A CA 1
ATOM 680 C C . SER A 1 87 ? 0.370 8.827 21.078 1.00 60.09 87 SER A C 1
ATOM 682 O O . SER A 1 87 ? -0.457 8.082 20.553 1.00 60.09 87 SER A O 1
ATOM 684 N N . LYS A 1 88 ? 0.435 8.983 22.403 1.00 57.22 88 LYS A N 1
ATOM 685 C CA . LYS A 1 88 ? -0.546 8.452 23.362 1.00 57.22 88 LYS A CA 1
ATOM 686 C C . LYS A 1 88 ? -1.884 9.208 23.242 1.00 57.22 88 LYS A C 1
ATOM 688 O O . LYS A 1 88 ? -2.429 9.682 24.227 1.00 57.22 88 LYS A O 1
ATOM 693 N N . SER A 1 89 ? -2.364 9.396 22.018 1.00 53.38 89 SER A N 1
ATOM 694 C CA . SER A 1 89 ? -3.525 10.206 21.663 1.00 53.38 89 SER A CA 1
ATOM 695 C C . SER A 1 89 ? -4.568 9.376 20.920 1.00 53.38 89 SER A C 1
ATOM 697 O O . SER A 1 89 ? -5.296 9.908 20.090 1.00 53.38 89 SER A O 1
ATOM 699 N N . SER A 1 90 ? -4.699 8.088 21.251 1.00 54.78 90 SER A N 1
ATOM 700 C CA . SER A 1 90 ? -5.938 7.333 21.006 1.00 54.78 90 SER A CA 1
ATOM 701 C C . SER A 1 90 ? -7.054 7.762 21.973 1.00 54.78 90 SER A C 1
ATOM 703 O O . SER A 1 90 ? -7.848 6.941 22.420 1.00 54.78 90 SER A O 1
ATOM 705 N N . THR A 1 91 ? -7.107 9.050 22.313 1.00 51.25 91 THR A N 1
ATOM 706 C CA . THR A 1 91 ? -8.296 9.689 22.863 1.00 51.25 91 THR A CA 1
ATOM 707 C C . THR A 1 91 ? -8.899 10.466 21.697 1.00 51.25 91 THR A C 1
ATOM 709 O O . THR A 1 91 ? -8.203 11.328 21.154 1.00 51.25 91 THR A O 1
ATOM 712 N N . PRO A 1 92 ? -10.140 10.184 21.267 1.00 47.78 92 PRO A N 1
ATOM 713 C CA . PRO A 1 92 ? -10.812 10.979 20.248 1.00 47.78 92 PRO A CA 1
ATOM 714 C C . PRO A 1 92 ? -11.170 12.342 20.862 1.00 47.78 92 PRO A C 1
ATOM 716 O O . PRO A 1 92 ? -12.270 12.548 21.361 1.00 47.78 92 PRO A O 1
ATOM 719 N N . GLY A 1 93 ? -10.195 13.249 20.914 1.00 54.41 93 GLY A N 1
ATOM 720 C CA . GLY A 1 93 ? -10.368 14.654 21.280 1.00 54.41 93 GLY A CA 1
ATOM 721 C C . GLY A 1 93 ? -10.532 15.514 20.021 1.00 54.41 93 GLY A C 1
ATOM 722 O O . GLY A 1 93 ? -9.977 15.160 18.978 1.00 54.41 93 GLY A O 1
ATOM 723 N N . PRO A 1 94 ? -11.305 16.612 20.079 1.00 47.75 94 PRO A N 1
ATOM 724 C CA . PRO A 1 94 ? -11.694 17.377 18.900 1.00 47.75 94 PRO A CA 1
ATOM 725 C C . PRO A 1 94 ? -10.471 17.986 18.201 1.00 47.75 94 PRO A C 1
ATOM 727 O O . PRO A 1 94 ? -9.556 18.496 18.842 1.00 47.75 94 PRO A O 1
ATOM 730 N N . PHE A 1 95 ? -10.482 17.885 16.871 1.00 58.34 95 PHE A N 1
ATOM 731 C CA . PHE A 1 95 ? -9.500 18.380 15.908 1.00 58.34 95 PHE A CA 1
ATOM 732 C C . PHE A 1 95 ? -8.750 19.649 16.347 1.00 58.34 95 PHE A C 1
ATOM 734 O O . PHE A 1 95 ? -9.336 20.725 16.444 1.00 58.34 95 PHE A O 1
ATOM 741 N N . ALA A 1 96 ? -7.427 19.541 16.501 1.00 42.41 96 ALA A N 1
ATOM 742 C CA . ALA A 1 96 ? -6.524 20.685 16.518 1.00 42.41 96 ALA A CA 1
ATOM 743 C C . ALA A 1 96 ? -5.685 20.662 15.233 1.00 42.41 96 ALA A C 1
ATOM 745 O O . ALA A 1 96 ? -4.764 19.858 15.076 1.00 42.41 96 ALA A O 1
ATOM 746 N N . ASN A 1 97 ? -6.054 21.528 14.291 1.00 68.06 97 ASN A N 1
ATOM 747 C CA . ASN A 1 97 ? -5.329 21.766 13.049 1.00 68.06 97 ASN A CA 1
AT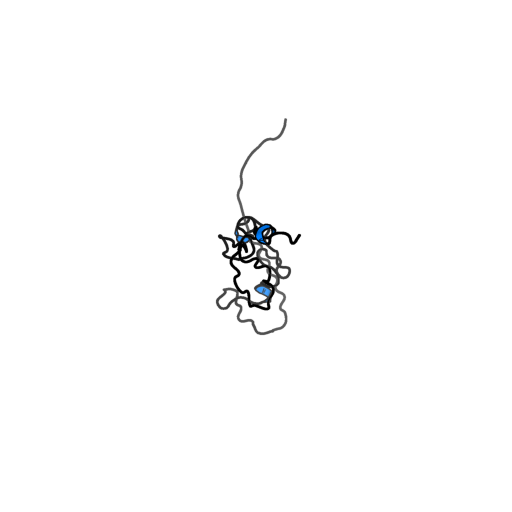OM 748 C C . ASN A 1 97 ? -3.963 22.378 13.378 1.00 68.06 97 ASN A C 1
ATOM 750 O O . ASN A 1 97 ? -3.878 23.578 13.613 1.00 68.06 97 ASN A O 1
ATOM 754 N N . GLN A 1 98 ? -2.897 21.582 13.403 1.00 56.28 98 GLN A N 1
ATOM 755 C CA . GLN A 1 98 ? -1.538 22.122 13.363 1.00 56.28 98 GLN A CA 1
ATOM 756 C C . GLN A 1 98 ? -0.760 21.426 12.250 1.00 56.28 98 GLN A C 1
ATOM 758 O O . GLN A 1 98 ? -0.183 20.351 12.414 1.00 56.28 98 GLN A O 1
ATOM 763 N N . SER A 1 99 ? -0.820 22.043 11.071 1.00 55.88 99 SER A N 1
ATOM 764 C CA . SER A 1 99 ? 0.080 21.790 9.956 1.00 55.88 99 SER A CA 1
ATOM 765 C C . SER A 1 99 ? 1.401 22.506 10.226 1.00 55.88 99 SER A C 1
ATOM 767 O O . SER A 1 99 ? 1.507 23.716 10.038 1.00 55.88 99 SER A O 1
ATOM 769 N N . SER A 1 100 ? 2.416 21.758 10.641 1.00 57.31 100 SER A N 1
ATOM 770 C CA . SER A 1 100 ? 3.808 22.191 10.535 1.00 57.31 100 SER A CA 1
ATOM 771 C C . SER A 1 100 ? 4.449 21.354 9.435 1.00 57.31 100 SER A C 1
ATOM 773 O O . SER A 1 100 ? 4.843 20.211 9.657 1.00 57.31 100 SER A O 1
ATOM 775 N N . PHE A 1 101 ? 4.468 21.897 8.219 1.00 43.34 101 PHE A N 1
ATOM 776 C CA . PHE A 1 101 ? 5.254 21.350 7.120 1.00 43.34 101 PHE A CA 1
ATOM 777 C C . PHE A 1 101 ? 6.706 21.770 7.338 1.00 43.34 101 PHE A C 1
ATOM 779 O O . PHE A 1 101 ? 7.081 22.907 7.067 1.00 43.34 101 PHE A O 1
ATOM 786 N N . SER A 1 102 ? 7.521 20.864 7.866 1.00 45.25 102 SER A N 1
ATOM 787 C CA . SER A 1 102 ? 8.974 20.982 7.778 1.00 45.25 102 SER A CA 1
ATOM 788 C C . SER A 1 102 ? 9.401 20.327 6.468 1.00 45.25 102 SER A C 1
ATOM 790 O O . SER A 1 102 ? 9.654 19.124 6.427 1.00 45.25 102 SER A O 1
ATOM 792 N N . ASN A 1 103 ? 9.449 21.100 5.383 1.00 50.59 103 ASN A N 1
ATOM 793 C CA . ASN A 1 103 ? 10.202 20.697 4.200 1.00 50.59 103 ASN A CA 1
ATOM 794 C C . ASN A 1 103 ? 11.687 20.871 4.530 1.00 50.59 103 ASN A C 1
ATOM 796 O O . ASN A 1 103 ? 12.240 21.951 4.367 1.00 50.59 103 ASN A O 1
ATOM 800 N N . ALA A 1 104 ? 12.312 19.811 5.034 1.00 52.06 104 ALA A N 1
ATOM 801 C CA . ALA A 1 104 ? 13.760 19.697 5.116 1.00 52.06 104 ALA A CA 1
ATOM 802 C C . ALA A 1 104 ? 14.169 18.480 4.287 1.00 52.06 104 ALA A C 1
ATOM 804 O O . ALA A 1 104 ? 14.115 17.334 4.732 1.00 52.06 104 ALA A O 1
ATOM 805 N N . SER A 1 105 ? 14.500 18.737 3.031 1.00 44.66 105 SER A N 1
ATOM 806 C CA . SER A 1 105 ? 15.278 17.836 2.190 1.00 44.66 105 SER A CA 1
ATOM 807 C C . SER A 1 105 ? 16.128 18.732 1.299 1.00 44.66 105 SER A C 1
ATOM 809 O O . SER A 1 105 ? 15.752 19.055 0.179 1.00 44.66 105 SER A O 1
ATOM 811 N N . GLU A 1 106 ? 17.224 19.220 1.879 1.00 48.50 106 GLU A N 1
ATOM 812 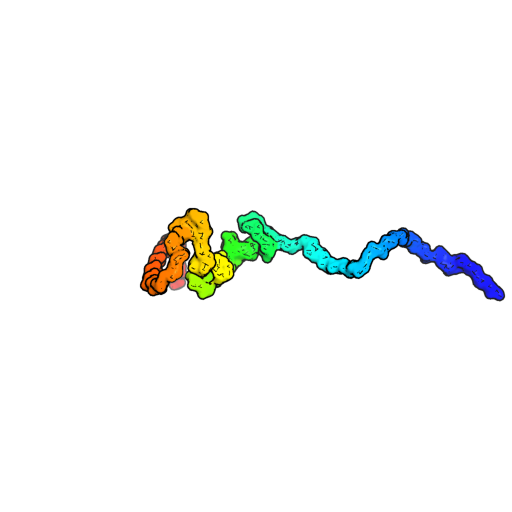C CA . GLU A 1 106 ? 18.412 19.612 1.127 1.00 48.50 106 GLU A CA 1
ATOM 813 C C . GLU A 1 106 ? 18.977 18.361 0.449 1.00 48.50 106 GLU A C 1
ATOM 815 O O . GLU A 1 106 ? 19.174 17.328 1.092 1.00 48.50 106 GLU A O 1
ATOM 820 N N . SER A 1 107 ? 19.259 18.472 -0.842 1.00 48.91 107 SER A N 1
ATOM 821 C CA . SER A 1 107 ? 20.237 17.634 -1.523 1.00 48.91 107 SER A CA 1
ATOM 822 C C . SER A 1 107 ? 21.044 18.549 -2.435 1.00 48.91 107 SER A C 1
ATOM 824 O O . SER A 1 107 ? 20.568 18.944 -3.499 1.00 48.91 107 SER A O 1
ATOM 826 N N . GLU A 1 108 ? 22.222 18.938 -1.953 1.00 52.62 108 GLU A N 1
ATOM 827 C CA . GLU A 1 108 ? 23.306 19.453 -2.782 1.00 52.62 108 GLU A CA 1
ATOM 828 C C . GLU A 1 108 ? 23.931 18.319 -3.613 1.00 52.62 108 GLU A C 1
ATOM 830 O O . GLU A 1 108 ? 23.839 17.148 -3.238 1.00 52.62 108 GLU A O 1
ATOM 835 N N . ASP A 1 109 ? 24.611 18.740 -4.685 1.00 43.53 109 ASP A N 1
ATOM 836 C CA . ASP A 1 109 ? 25.489 18.010 -5.614 1.00 43.53 109 ASP A CA 1
ATOM 837 C C . ASP A 1 109 ? 24.864 17.563 -6.954 1.00 43.53 109 ASP A C 1
ATOM 839 O O . ASP A 1 109 ? 24.021 16.670 -7.016 1.00 43.53 109 ASP A O 1
ATOM 843 N N . ILE A 1 110 ? 25.294 18.205 -8.050 1.00 51.38 110 ILE A N 1
ATOM 844 C CA . ILE A 1 110 ? 26.161 17.589 -9.075 1.00 51.38 110 ILE A CA 1
ATOM 845 C C . ILE A 1 110 ? 26.606 18.658 -10.094 1.00 51.38 110 ILE A C 1
ATOM 847 O O . ILE A 1 110 ? 25.816 19.435 -10.631 1.00 51.38 110 ILE A O 1
ATOM 851 N N . SER A 1 111 ? 27.917 18.660 -10.293 1.00 61.19 111 SER A N 1
ATOM 852 C CA . SER A 1 111 ? 28.783 19.408 -11.206 1.00 61.19 111 SER A CA 1
ATOM 853 C C . SER A 1 111 ? 28.533 19.140 -12.706 1.00 61.19 111 SER A C 1
ATOM 855 O O . SER A 1 111 ? 27.740 18.274 -13.060 1.00 61.19 111 SER A O 1
ATOM 857 N N . ASP A 1 112 ? 29.310 19.847 -13.547 1.00 47.53 112 ASP A N 1
ATOM 858 C CA . ASP A 1 112 ? 29.569 19.634 -14.990 1.00 47.53 112 ASP A CA 1
ATOM 859 C C . ASP A 1 112 ? 28.565 20.259 -15.977 1.00 47.53 112 ASP A C 1
ATOM 861 O O . ASP A 1 112 ? 27.360 20.248 -15.782 1.00 47.53 112 ASP A O 1
ATOM 865 N N . GLU A 1 113 ? 28.932 20.797 -17.138 1.00 55.50 113 GLU A N 1
ATOM 866 C CA . GLU A 1 113 ? 30.163 21.334 -17.717 1.00 55.50 113 GLU A CA 1
ATOM 867 C C . GLU A 1 113 ? 29.674 22.122 -18.953 1.00 55.50 113 GLU A C 1
ATOM 869 O O . GLU A 1 113 ? 28.692 21.785 -19.617 1.00 55.50 113 GLU A O 1
ATOM 874 N N . ARG A 1 114 ? 30.350 23.231 -19.226 1.00 62.34 114 ARG A N 1
ATOM 875 C CA . ARG A 1 114 ? 30.228 24.113 -20.387 1.00 62.34 114 ARG A CA 1
ATOM 876 C C . ARG A 1 114 ? 30.145 23.373 -21.734 1.00 62.34 114 ARG A C 1
ATOM 878 O O . ARG A 1 114 ? 31.121 22.768 -22.142 1.00 62.34 114 ARG A O 1
ATOM 885 N N . VAL A 1 115 ? 29.106 23.645 -22.528 1.00 57.12 115 VAL A N 1
ATOM 886 C CA . VAL A 1 115 ? 29.205 23.758 -24.002 1.00 57.12 115 VAL A CA 1
ATOM 887 C C . VAL A 1 115 ? 28.131 24.720 -24.511 1.00 57.12 115 VAL A C 1
ATOM 889 O O . VAL A 1 115 ? 26.998 24.351 -24.803 1.00 57.12 115 VAL A O 1
ATOM 892 N N . GLY A 1 116 ? 28.501 25.999 -24.574 1.00 51.75 116 GLY A N 1
ATOM 893 C CA . GLY A 1 116 ? 27.754 27.026 -25.290 1.00 51.75 116 GLY A CA 1
ATOM 894 C C . GLY A 1 116 ? 28.281 27.129 -26.716 1.00 51.75 116 GLY A C 1
ATOM 895 O O . GLY A 1 116 ? 29.471 27.362 -26.916 1.00 51.75 116 GLY A O 1
ATOM 896 N N . LEU A 1 117 ? 27.372 26.922 -27.663 1.00 56.41 117 LEU A N 1
ATOM 897 C CA . LEU A 1 117 ? 27.514 27.111 -29.102 1.00 56.41 117 LEU A CA 1
ATOM 898 C C . LEU A 1 117 ? 28.096 28.493 -29.446 1.00 56.41 117 LEU A C 1
ATOM 900 O O . LEU A 1 117 ? 27.563 29.517 -29.016 1.00 56.41 117 LEU A O 1
ATOM 904 N N . THR A 1 118 ? 29.121 28.501 -30.293 1.00 63.38 118 THR A N 1
ATOM 905 C CA . THR A 1 118 ? 29.430 29.560 -31.262 1.00 63.38 118 THR A CA 1
ATOM 906 C C . THR A 1 118 ? 30.183 28.953 -32.432 1.00 63.38 118 THR A C 1
ATOM 908 O O . THR A 1 118 ? 30.849 27.914 -32.231 1.00 63.38 118 THR A O 1
#

Secondary structure (DSSP, 8-state):
-PPPGGGG--------------S-------S---B-TTT--BT--STT-TTTTSSPPPBPTTT--BT--GGG-HHHH-PPTT-TT--S--S---------------------------

pLDDT: mean 70.48, std 15.5, range [42.41, 94.69]

Organism: Juglans regia (NCBI:txid51240)

Sequence (118 aa):
MIPSPYSMALAIKKPYTPINSPHPPKPSFKRDRPHCNHCKITGHSFETCFKAGNAEAPICSHCHLPGHKADKCYKLHGYPPGHKFFSKSSTPGPFANQSSFSNASESEDISDERVGLT

Foldseek 3Di:
DDDDPCVVPPDDDDPDDDDDDPDDPDPCPPDDQPADPVPRDGNDYVCCDVVNVNHFFDAEPPPRDGNDYVVPDCVVVNDPPPDPPRPPPPPPDDDDDDDDDPPDDDDDDDDDDDDDDD